Protein AF-A0A438H6I0-F1 (afdb_monomer_lite)

Foldseek 3Di:
DDDDDDPPDDPDDPDPPPPPDDDDPDDDDDDDDDDDDDDPPPDDDPDDPPDDPDPDPDDDDPPVNVVVVVVVVVVVVVVVVVVVVVVVVVVVVVVVVLVVQQVVCVVVVHDRDDPPDDPDPDDPPDPPPDDDPPDDPDDDDDDDPPDDDDDDDD

Sequence (154 aa):
MESGIAPLAFPELPEPREVSPQPLPSIFAPSTSAPS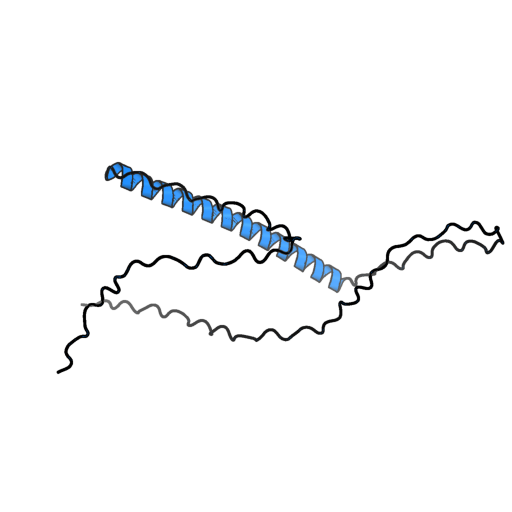KPVLEATSSDALPAVPPTPEPPITIPGAEYRDLLASFQTLTTTQMAIMEWMDHFQLRQDQQTLILREIQQHLRLLPPAPPVSPVPSEPFAPADDVTPVVVPSTVAAEDPSYPPEEPTT

Secondary structure (DSSP, 8-state):
--------PPP-PPP------PPP--------------------------PPPPPPPP----HHHHHHHHHHHHHHHHHHHHHHHHHHHHHHHHHHHHHHHHHHHHHHTPPPPPPPPPPP-PPP----------------------PPPPP---

Structure (mmCIF, N/CA/C/O backbone):
data_AF-A0A438H6I0-F1
#
_entry.id   AF-A0A438H6I0-F1
#
loop_
_atom_site.group_PDB
_atom_site.id
_atom_site.type_symbol
_atom_site.label_atom_id
_atom_site.label_alt_id
_atom_site.label_comp_id
_atom_site.label_asym_id
_atom_site.label_entity_id
_atom_site.label_seq_id
_atom_site.pdbx_PDB_ins_code
_atom_site.Cartn_x
_atom_site.Cartn_y
_atom_site.Cartn_z
_atom_site.occupancy
_atom_site.B_iso_or_equiv
_atom_site.auth_seq_id
_atom_site.auth_comp_id
_atom_site.auth_asym_id
_atom_site.auth_atom_id
_atom_site.pdbx_PDB_model_num
ATOM 1 N N . MET A 1 1 ? -14.973 16.995 -40.764 1.00 43.22 1 MET A N 1
ATOM 2 C CA . MET A 1 1 ? -15.146 18.184 -39.909 1.00 43.22 1 MET A CA 1
ATOM 3 C C . MET A 1 1 ? -15.045 17.707 -38.472 1.00 43.22 1 MET A C 1
ATOM 5 O O . MET A 1 1 ? -15.526 16.627 -38.167 1.00 43.22 1 MET A O 1
ATOM 9 N N . GLU A 1 2 ? -14.270 18.449 -37.702 1.00 49.47 2 GLU A N 1
ATOM 10 C CA . GLU A 1 2 ? -13.641 18.167 -36.410 1.00 49.47 2 GLU A CA 1
ATOM 11 C C . GLU A 1 2 ? -14.603 17.647 -35.321 1.00 49.47 2 GLU A C 1
ATOM 13 O O . GLU A 1 2 ? -15.604 18.289 -35.015 1.00 49.47 2 GLU A O 1
ATOM 18 N N . SER A 1 3 ? -14.302 16.496 -34.711 1.00 53.19 3 SER A N 1
ATOM 19 C CA . SER A 1 3 ? -14.862 16.132 -33.403 1.00 53.19 3 SER A CA 1
ATOM 20 C C . SER A 1 3 ? -13.837 16.521 -32.348 1.00 53.19 3 SER A C 1
ATOM 22 O O . SER A 1 3 ? -12.885 15.786 -32.093 1.00 53.19 3 SER A O 1
ATOM 24 N N . GLY A 1 4 ? -14.013 17.723 -31.800 1.00 51.66 4 GLY A N 1
ATOM 25 C CA . GLY A 1 4 ? -13.199 18.254 -30.716 1.00 51.66 4 GLY A CA 1
ATOM 26 C C . GLY A 1 4 ? -13.309 17.370 -29.476 1.00 51.66 4 GLY A C 1
ATOM 27 O O . GLY A 1 4 ? -14.384 17.201 -28.903 1.00 51.66 4 GLY A O 1
ATOM 28 N N . ILE A 1 5 ? -12.183 16.792 -29.075 1.00 54.47 5 ILE A N 1
ATOM 29 C CA . ILE A 1 5 ? -12.015 16.136 -27.782 1.00 54.47 5 ILE A CA 1
ATOM 30 C C . ILE A 1 5 ? -11.935 17.253 -26.743 1.00 54.47 5 ILE A C 1
ATOM 32 O O . ILE A 1 5 ? -10.996 18.048 -26.749 1.00 54.47 5 ILE A O 1
ATOM 36 N N . ALA A 1 6 ? -12.938 17.342 -25.873 1.00 60.56 6 ALA A N 1
ATOM 37 C CA . ALA A 1 6 ? -12.849 18.187 -24.692 1.00 60.56 6 ALA A CA 1
ATOM 38 C C . ALA A 1 6 ? -11.666 17.701 -23.829 1.00 60.56 6 ALA A C 1
ATOM 40 O O . ALA A 1 6 ? -11.576 16.495 -23.570 1.00 60.56 6 ALA A O 1
ATOM 41 N N . PRO A 1 7 ? -10.759 18.584 -23.374 1.00 52.19 7 PRO A N 1
ATOM 42 C CA . PRO A 1 7 ? -9.746 18.202 -22.403 1.00 52.19 7 PRO A CA 1
ATOM 43 C C . PRO A 1 7 ? -10.457 17.760 -21.125 1.00 52.19 7 PRO A C 1
ATOM 45 O O . PRO A 1 7 ? -11.292 18.493 -20.593 1.00 52.19 7 PRO A O 1
ATOM 48 N N . LEU A 1 8 ? -10.144 16.562 -20.635 1.00 53.44 8 LEU A N 1
ATOM 49 C CA . LEU A 1 8 ? -10.558 16.148 -19.301 1.00 53.44 8 LEU A CA 1
ATOM 50 C C . LEU A 1 8 ? -9.882 17.094 -18.306 1.00 53.44 8 LEU A C 1
ATOM 52 O O . LEU A 1 8 ? -8.675 17.019 -18.086 1.00 53.44 8 LEU A O 1
ATOM 56 N N . ALA A 1 9 ? -10.658 18.026 -17.758 1.00 56.28 9 ALA A N 1
ATOM 57 C CA . ALA A 1 9 ? -10.222 18.860 -16.654 1.00 56.28 9 ALA A CA 1
ATOM 58 C C . ALA A 1 9 ? -9.940 17.947 -15.452 1.00 56.28 9 ALA A C 1
ATOM 60 O O . ALA A 1 9 ? -10.834 17.261 -14.954 1.00 56.28 9 ALA A O 1
ATOM 61 N N . PHE A 1 10 ? -8.682 17.911 -15.018 1.00 53.50 10 PHE A N 1
ATOM 62 C CA . PHE A 1 10 ? -8.294 17.296 -13.755 1.00 53.50 10 PHE A CA 1
ATOM 63 C C . PHE A 1 10 ? -8.962 18.069 -12.606 1.00 53.50 10 PHE A C 1
ATOM 65 O O . PHE A 1 10 ? -8.933 19.301 -12.630 1.00 53.50 10 PHE A O 1
ATOM 72 N N . PRO A 1 11 ? -9.546 17.403 -11.594 1.00 53.53 11 PRO A N 1
ATOM 73 C CA . PRO A 1 11 ? -9.910 18.084 -10.362 1.00 53.53 11 PRO A CA 1
ATOM 74 C C . PRO A 1 11 ? -8.630 18.611 -9.705 1.00 53.53 11 PRO A C 1
ATOM 76 O O . PRO A 1 11 ? -7.741 17.831 -9.363 1.00 53.53 11 PRO A O 1
ATOM 79 N N . GLU A 1 12 ? -8.527 19.929 -9.556 1.00 50.09 12 GLU A N 1
ATOM 80 C CA . GLU A 1 12 ? -7.491 20.569 -8.749 1.00 50.09 12 GLU A CA 1
ATOM 81 C C . GLU A 1 12 ? -7.672 20.100 -7.296 1.00 50.09 12 GLU A C 1
ATOM 83 O O . GLU A 1 12 ? -8.672 20.410 -6.644 1.00 50.09 12 GLU A O 1
ATOM 88 N N . LEU A 1 13 ? -6.751 19.264 -6.811 1.00 59.78 13 LEU A N 1
ATOM 89 C CA . LEU A 1 13 ? -6.713 18.884 -5.403 1.00 59.78 13 LEU A CA 1
ATOM 90 C C . LEU A 1 13 ? -6.262 20.100 -4.583 1.00 59.78 13 LEU A C 1
ATOM 92 O O . LEU A 1 13 ? -5.300 20.757 -4.980 1.00 59.78 13 LEU A O 1
ATOM 96 N N . PRO A 1 14 ? -6.911 20.397 -3.441 1.00 60.53 14 PRO A N 1
ATOM 97 C CA . PRO A 1 14 ? -6.519 21.524 -2.610 1.00 60.53 14 PRO A CA 1
ATOM 98 C C . PRO A 1 14 ? -5.068 21.362 -2.149 1.00 60.53 14 PRO A C 1
ATOM 100 O O . PRO A 1 14 ? -4.683 20.302 -1.651 1.00 60.53 14 PRO A O 1
ATOM 103 N N . GLU A 1 15 ? -4.289 22.431 -2.311 1.00 65.50 15 GLU A N 1
ATOM 104 C CA . GLU A 1 15 ? -2.891 22.522 -1.894 1.00 65.50 15 GLU A CA 1
ATOM 105 C C . GLU A 1 15 ? -2.745 22.080 -0.419 1.00 65.50 15 GLU A C 1
ATOM 107 O O . GLU A 1 15 ? -3.542 22.504 0.436 1.00 65.50 15 GLU A O 1
ATOM 112 N N . PRO A 1 16 ? -1.786 21.193 -0.090 1.00 55.53 16 PRO A N 1
ATOM 113 C CA . PRO A 1 16 ? -1.569 20.748 1.277 1.00 55.53 16 PRO A CA 1
ATOM 114 C C . PRO A 1 16 ? -1.094 21.939 2.103 1.00 55.53 16 PRO A C 1
ATOM 116 O O . PRO A 1 16 ? 0.046 22.379 2.019 1.00 55.53 16 PRO A O 1
ATOM 119 N N . ARG A 1 17 ? -2.000 22.477 2.913 1.00 61.84 17 ARG A N 1
ATOM 120 C CA . ARG A 1 17 ? -1.687 23.514 3.896 1.00 61.84 17 ARG A CA 1
ATOM 121 C C . ARG A 1 17 ? -0.645 22.924 4.842 1.00 61.84 17 ARG A C 1
ATOM 123 O O . ARG A 1 17 ? -0.958 21.981 5.570 1.00 61.84 17 ARG A O 1
ATOM 130 N N . GLU A 1 18 ? 0.570 23.465 4.823 1.00 54.69 18 GLU A N 1
ATOM 131 C CA . GLU A 1 18 ? 1.596 23.190 5.826 1.00 54.69 18 GLU A CA 1
ATOM 132 C C . GLU A 1 18 ? 1.058 23.613 7.198 1.00 54.69 18 GLU A C 1
ATOM 134 O O . GLU A 1 18 ? 1.110 24.775 7.604 1.00 54.69 18 GLU A O 1
ATOM 139 N N . VAL A 1 19 ? 0.488 22.660 7.930 1.00 54.88 19 VAL A N 1
ATOM 140 C CA . VAL A 1 19 ? 0.302 22.806 9.368 1.00 54.88 19 VAL A CA 1
ATOM 141 C C . VAL A 1 19 ? 1.653 22.545 10.011 1.00 54.88 19 VAL A C 1
ATOM 143 O O . VAL A 1 19 ? 2.071 21.402 10.176 1.00 54.88 19 VAL A O 1
ATOM 146 N N . SER A 1 20 ? 2.341 23.641 10.337 1.00 50.56 20 SER A N 1
ATOM 147 C CA . SER A 1 20 ? 3.518 23.640 11.205 1.00 50.56 20 SER A CA 1
ATOM 148 C C . SER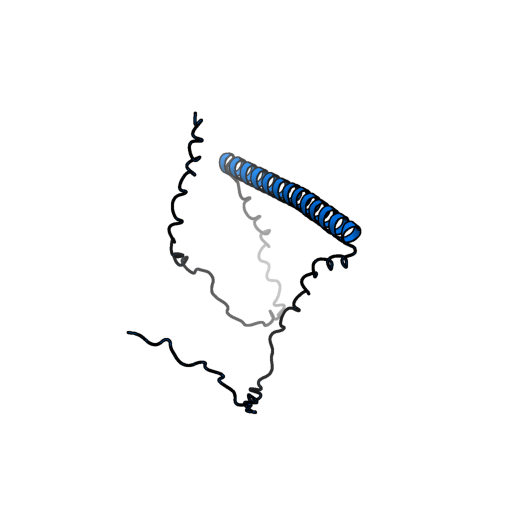 A 1 20 ? 3.270 22.713 12.404 1.00 50.56 20 SER A C 1
ATOM 150 O O . SER A 1 20 ? 2.211 22.828 13.038 1.00 50.56 20 SER A O 1
ATOM 152 N N . PRO A 1 21 ? 4.183 21.773 12.713 1.00 54.97 21 PRO A N 1
ATOM 153 C CA . PRO A 1 21 ? 4.001 20.867 13.832 1.00 54.97 21 PRO A CA 1
ATOM 154 C C . PRO A 1 21 ? 3.929 21.699 15.111 1.00 54.97 21 PRO A C 1
ATOM 156 O O . PRO A 1 21 ? 4.906 22.326 15.520 1.00 54.97 21 PRO A O 1
ATOM 159 N N . GLN A 1 22 ? 2.759 21.729 15.750 1.00 62.78 22 GLN A N 1
ATOM 160 C CA . GLN A 1 22 ? 2.671 22.310 17.080 1.00 62.78 22 GLN A CA 1
ATOM 161 C C . GLN A 1 22 ? 3.508 21.448 18.034 1.00 62.78 22 GLN A C 1
ATOM 163 O O . GLN A 1 22 ? 3.349 20.223 18.034 1.00 62.78 22 GLN A O 1
ATOM 168 N N . PRO A 1 23 ? 4.404 22.043 18.839 1.00 57.62 23 PRO A N 1
ATOM 169 C CA . PRO A 1 23 ? 5.173 21.288 19.812 1.00 57.62 23 PRO A CA 1
ATOM 170 C C . PRO A 1 23 ? 4.211 20.696 20.845 1.00 57.62 23 PRO A C 1
ATOM 172 O O . PRO A 1 23 ? 3.490 21.420 21.532 1.00 57.62 23 PRO A O 1
ATOM 175 N N . LEU A 1 24 ? 4.188 19.365 20.937 1.00 55.81 24 LEU A N 1
ATOM 176 C CA . LEU A 1 24 ? 3.470 18.652 21.990 1.00 55.81 24 LEU A CA 1
ATOM 177 C C . LEU A 1 24 ? 3.982 19.131 23.362 1.00 55.81 24 LEU A C 1
ATOM 179 O O . LEU A 1 24 ? 5.193 19.331 23.508 1.00 55.81 24 LEU A O 1
ATOM 183 N N . PRO A 1 25 ? 3.121 19.295 24.386 1.00 48.62 25 PRO A N 1
ATOM 184 C CA . PRO A 1 25 ? 3.596 19.527 25.742 1.00 48.62 25 PRO A CA 1
ATOM 185 C C . PRO A 1 25 ? 4.468 18.342 26.173 1.00 48.62 25 PRO A C 1
ATOM 187 O O . PRO A 1 25 ? 4.007 17.214 26.342 1.00 48.62 25 PRO A O 1
ATOM 190 N N . SER A 1 26 ? 5.759 18.632 26.302 1.00 57.16 26 SER A N 1
ATOM 191 C CA . SER A 1 26 ? 6.805 17.730 26.760 1.00 57.16 26 SER A CA 1
ATOM 192 C C . SER A 1 26 ? 6.519 17.311 28.203 1.00 57.16 26 SER A C 1
ATOM 194 O O . SER A 1 26 ? 6.640 18.123 29.117 1.00 57.16 26 SER A O 1
ATOM 196 N N . ILE A 1 27 ? 6.104 16.059 28.416 1.00 51.53 27 ILE A N 1
ATOM 197 C CA . ILE A 1 27 ? 5.896 15.494 29.763 1.00 51.53 27 ILE A CA 1
ATOM 198 C C . ILE A 1 27 ? 6.701 14.219 30.027 1.00 51.53 27 ILE A C 1
ATOM 200 O O . ILE A 1 27 ? 6.437 13.521 30.998 1.00 51.53 27 ILE A O 1
ATOM 204 N N . PHE A 1 28 ? 7.724 13.925 29.223 1.00 52.91 28 PHE A N 1
ATOM 205 C CA . PHE A 1 28 ? 8.645 12.826 29.522 1.00 52.91 28 PHE A CA 1
ATOM 206 C C . PHE A 1 28 ? 10.087 13.309 29.669 1.00 52.91 28 PHE A C 1
ATOM 208 O O . PHE A 1 28 ? 10.917 13.187 28.776 1.00 52.91 28 PHE A O 1
ATOM 215 N N . ALA A 1 29 ? 10.378 13.823 30.861 1.00 49.81 29 ALA A N 1
ATOM 216 C CA . ALA A 1 29 ? 11.666 13.646 31.519 1.00 49.81 29 ALA A CA 1
ATOM 217 C C . ALA A 1 29 ? 11.396 13.589 33.032 1.00 49.81 29 ALA A C 1
ATOM 219 O O . ALA A 1 29 ? 10.684 14.445 33.558 1.00 49.81 29 ALA A O 1
ATOM 220 N N . PRO A 1 30 ? 11.920 12.569 33.726 1.00 44.47 30 PRO A N 1
ATOM 221 C CA . PRO A 1 30 ? 13.287 12.722 34.205 1.00 44.47 30 PRO A CA 1
ATOM 222 C C . PRO A 1 30 ? 14.134 11.455 34.040 1.00 44.47 30 PRO A C 1
ATOM 224 O O . PRO A 1 30 ? 13.818 10.393 34.571 1.00 44.47 30 PRO A O 1
ATOM 227 N N . SER A 1 31 ? 15.287 11.607 33.391 1.00 47.12 31 SER A N 1
ATOM 228 C CA . SER A 1 31 ? 16.437 10.745 33.655 1.00 47.12 31 SER A CA 1
ATOM 229 C C . SER A 1 31 ? 17.138 11.255 34.913 1.00 47.12 31 SER A C 1
ATOM 231 O O . SER A 1 31 ? 17.791 12.294 34.868 1.00 47.12 31 SER A O 1
ATOM 233 N N . THR A 1 32 ? 17.045 10.508 36.014 1.00 49.59 32 THR A N 1
ATOM 234 C CA . THR A 1 32 ? 18.051 10.535 37.086 1.00 49.59 32 THR A CA 1
ATOM 235 C C . THR A 1 32 ? 18.667 9.149 37.163 1.00 49.59 32 THR A C 1
ATOM 237 O O . THR A 1 32 ? 18.040 8.174 37.569 1.00 49.59 32 THR A O 1
ATOM 240 N N . SER A 1 33 ? 19.913 9.089 36.710 1.00 47.53 33 SER A N 1
ATOM 241 C CA . SER A 1 33 ? 20.818 7.963 36.862 1.00 47.53 33 SER A CA 1
ATOM 242 C C . SER A 1 33 ? 21.305 7.877 38.310 1.00 47.53 33 SER A C 1
ATOM 244 O O . SER A 1 33 ? 21.866 8.845 38.818 1.00 47.53 33 SER A O 1
ATOM 246 N N . ALA A 1 34 ? 21.124 6.715 38.940 1.00 54.03 34 ALA A N 1
ATOM 247 C CA . ALA A 1 34 ? 22.100 6.111 39.850 1.00 54.03 34 ALA A CA 1
ATOM 248 C C . ALA A 1 34 ? 21.713 4.642 40.120 1.00 54.03 34 ALA A C 1
ATOM 250 O O . ALA A 1 34 ? 20.637 4.387 40.664 1.00 54.03 34 ALA A O 1
ATOM 251 N N . PRO A 1 35 ? 22.565 3.655 39.792 1.00 55.25 35 PRO A N 1
ATOM 252 C CA . PRO A 1 35 ? 22.384 2.286 40.244 1.00 55.25 35 PRO A CA 1
ATOM 253 C C . PRO A 1 35 ? 23.188 2.074 41.532 1.00 55.25 35 PRO A C 1
ATOM 255 O O . PRO A 1 35 ? 24.403 2.250 41.516 1.00 55.25 35 PRO A O 1
ATOM 258 N N . SER A 1 36 ? 22.552 1.653 42.632 1.00 48.72 36 SER A N 1
ATOM 259 C CA . SER A 1 36 ? 23.180 0.730 43.598 1.00 48.72 36 SER A CA 1
ATOM 260 C C . SER A 1 36 ? 22.221 0.220 44.678 1.00 48.72 36 SER A C 1
ATOM 262 O O . SER A 1 36 ? 21.805 0.949 45.568 1.00 48.72 36 SER A O 1
ATOM 264 N N . LYS A 1 37 ? 21.960 -1.090 44.563 1.00 55.84 37 LYS A N 1
ATOM 265 C CA . LYS A 1 37 ? 21.873 -2.141 45.593 1.00 55.84 37 LYS A CA 1
ATOM 266 C C . LYS A 1 37 ? 21.078 -1.839 46.881 1.00 55.84 37 LYS A C 1
ATOM 268 O O . LYS A 1 37 ? 21.614 -1.187 47.773 1.00 55.84 37 LYS A O 1
ATOM 273 N N . PRO A 1 38 ? 19.896 -2.455 47.092 1.00 46.94 38 PRO A N 1
ATOM 274 C CA . PRO A 1 38 ? 19.396 -2.619 48.448 1.00 46.94 38 PRO A CA 1
ATOM 275 C C . PRO A 1 38 ? 20.319 -3.598 49.189 1.00 46.94 38 PRO A C 1
ATOM 277 O O . PRO A 1 38 ? 20.485 -4.756 48.799 1.00 46.94 38 PRO A O 1
ATOM 280 N N . VAL A 1 39 ? 20.974 -3.110 50.240 1.00 48.91 39 VAL A N 1
ATOM 281 C CA . VAL A 1 39 ? 21.599 -3.956 51.256 1.00 48.91 39 VAL A CA 1
ATOM 282 C C . VAL A 1 39 ? 20.468 -4.743 51.917 1.00 48.91 39 VAL A C 1
ATOM 284 O O . VAL A 1 39 ? 19.580 -4.158 52.529 1.00 48.91 39 VAL A O 1
ATOM 287 N N . LEU A 1 40 ? 20.476 -6.068 51.757 1.00 55.75 40 LEU A N 1
ATOM 288 C CA . LEU A 1 40 ? 19.647 -6.969 52.553 1.00 55.75 40 LEU A CA 1
ATOM 289 C C . LEU A 1 40 ? 20.224 -6.998 53.972 1.00 55.75 40 LEU A C 1
ATOM 291 O O . LEU A 1 40 ? 20.979 -7.902 54.326 1.00 55.75 40 LEU A O 1
ATOM 295 N N . GLU A 1 41 ? 19.922 -5.977 54.767 1.00 49.19 41 GLU A N 1
ATOM 296 C CA . GLU A 1 41 ? 20.123 -6.044 56.208 1.00 49.19 41 GLU A CA 1
ATOM 297 C C . GLU A 1 41 ? 18.906 -6.757 56.798 1.00 49.19 41 GLU A C 1
ATOM 299 O O . GLU A 1 41 ? 17.815 -6.200 56.909 1.00 49.19 41 GLU A O 1
ATOM 304 N N . ALA A 1 42 ? 19.081 -8.042 57.101 1.00 53.97 42 ALA A N 1
ATOM 305 C CA . ALA A 1 42 ? 18.114 -8.831 57.841 1.00 53.97 42 ALA A CA 1
ATOM 306 C C . ALA A 1 42 ? 18.016 -8.293 59.277 1.00 53.97 42 ALA A C 1
ATOM 308 O O . ALA A 1 42 ? 18.695 -8.780 60.180 1.00 53.97 42 ALA A O 1
ATOM 309 N N . THR A 1 43 ? 17.158 -7.301 59.500 1.00 49.78 43 THR A N 1
ATOM 310 C CA . THR A 1 43 ? 16.689 -6.942 60.837 1.00 49.78 43 THR A CA 1
ATOM 311 C C . THR A 1 43 ? 15.354 -7.627 61.087 1.00 49.78 43 THR A C 1
ATOM 313 O O . THR A 1 43 ? 14.303 -7.248 60.588 1.00 49.78 43 THR A O 1
ATOM 316 N N . SER A 1 44 ? 15.477 -8.727 61.829 1.00 50.06 44 SER A N 1
ATOM 317 C CA . SER A 1 44 ? 14.551 -9.204 62.852 1.00 50.06 44 SER A CA 1
ATOM 318 C C . SER A 1 44 ? 13.060 -9.017 62.570 1.00 50.06 44 SER A C 1
ATOM 320 O O . SER A 1 44 ? 12.486 -7.967 62.829 1.00 50.06 44 SER A O 1
ATOM 322 N N . SER A 1 45 ? 12.446 -10.123 62.153 1.00 54.75 45 SER A N 1
ATOM 323 C CA . SER A 1 45 ? 11.026 -10.446 62.287 1.00 54.75 45 SER A CA 1
ATOM 324 C C . SER A 1 45 ? 10.387 -9.835 63.545 1.00 54.75 45 SER A C 1
ATOM 326 O O . SER A 1 45 ? 10.415 -10.451 64.609 1.00 54.75 45 SER A O 1
ATOM 328 N N . ASP A 1 46 ? 9.759 -8.671 63.402 1.00 57.59 46 ASP A N 1
ATOM 329 C CA . ASP A 1 46 ? 8.663 -8.235 64.261 1.00 57.59 46 ASP A CA 1
ATOM 3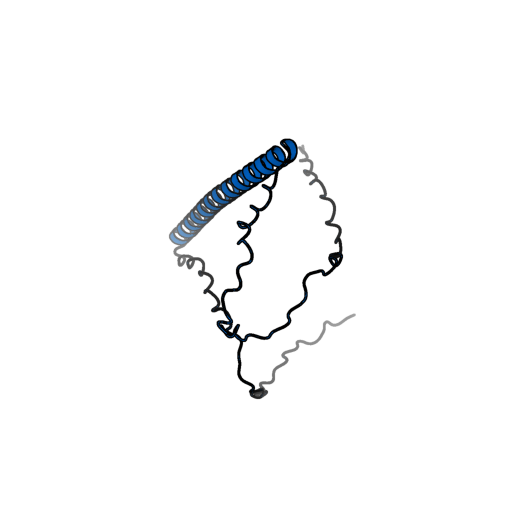30 C C . ASP A 1 46 ? 7.397 -8.234 63.402 1.00 57.59 46 ASP A C 1
ATOM 332 O O . ASP A 1 46 ? 7.305 -7.570 62.367 1.00 57.59 46 ASP A O 1
ATOM 336 N N . ALA A 1 47 ? 6.485 -9.137 63.749 1.00 59.62 47 ALA A N 1
ATOM 337 C CA . ALA A 1 47 ? 5.386 -9.552 62.899 1.00 59.62 47 ALA A CA 1
ATOM 338 C C . ALA A 1 47 ? 4.317 -8.456 62.803 1.00 59.62 47 ALA A C 1
ATOM 340 O O . ALA A 1 47 ? 3.437 -8.354 63.656 1.00 59.62 47 ALA A O 1
ATOM 341 N N . LEU A 1 48 ? 4.324 -7.705 61.702 1.00 61.81 48 LEU A N 1
ATOM 342 C CA . LEU A 1 48 ? 3.086 -7.149 61.169 1.00 61.81 48 LEU A CA 1
ATOM 343 C C . LEU A 1 48 ? 2.420 -8.212 60.285 1.00 61.81 48 LEU A C 1
ATOM 345 O O . LEU A 1 48 ? 3.115 -8.853 59.491 1.00 61.81 48 LEU A O 1
ATOM 349 N N . PRO A 1 49 ? 1.096 -8.432 60.398 1.00 62.34 49 PRO A N 1
ATOM 350 C CA . PRO A 1 49 ? 0.375 -9.302 59.481 1.00 62.34 49 PRO A CA 1
ATOM 351 C C . PRO A 1 49 ? 0.695 -8.887 58.046 1.00 62.34 49 PRO A C 1
ATOM 353 O O . PRO A 1 49 ? 0.449 -7.744 57.661 1.00 62.34 49 PRO A O 1
ATOM 356 N N . ALA A 1 50 ? 1.262 -9.807 57.266 1.00 63.91 50 ALA A N 1
ATOM 357 C CA . ALA A 1 50 ? 1.444 -9.616 55.839 1.00 63.91 50 ALA A CA 1
ATOM 358 C C . ALA A 1 50 ? 0.051 -9.490 55.214 1.00 63.91 50 ALA A C 1
ATOM 360 O O . ALA A 1 50 ? -0.641 -10.486 54.998 1.00 63.91 50 ALA A O 1
ATOM 361 N N . VAL A 1 51 ? -0.393 -8.253 54.991 1.00 67.31 51 VAL A N 1
ATOM 362 C CA . VAL A 1 51 ? -1.575 -7.983 54.178 1.00 67.31 51 VAL A CA 1
ATOM 363 C C . VAL A 1 51 ? -1.282 -8.592 52.803 1.00 67.31 51 VAL A C 1
ATOM 365 O O . VAL A 1 51 ? -0.216 -8.306 52.245 1.00 67.31 51 VAL A O 1
ATOM 368 N N . PRO A 1 52 ? -2.148 -9.476 52.270 1.00 75.12 52 PRO A N 1
ATOM 369 C CA . PRO A 1 52 ? -1.953 -9.998 50.924 1.00 75.12 52 PRO A CA 1
ATOM 370 C C . PRO A 1 52 ? -1.856 -8.815 49.952 1.00 75.12 52 PRO A C 1
ATOM 372 O O . PRO A 1 52 ? -2.559 -7.824 50.164 1.00 75.12 52 PRO A O 1
ATOM 375 N N . PRO A 1 53 ? -1.002 -8.880 48.913 1.00 69.50 53 PRO A N 1
ATOM 376 C CA . PRO A 1 53 ? -0.919 -7.809 47.930 1.00 69.50 53 PRO A CA 1
ATOM 377 C C . PRO A 1 53 ? -2.328 -7.522 47.416 1.00 69.50 53 PRO A C 1
ATOM 379 O O . PRO A 1 53 ? -3.000 -8.424 46.913 1.00 69.50 53 PRO A O 1
ATOM 382 N N . THR A 1 54 ? -2.799 -6.291 47.619 1.00 70.62 54 THR A N 1
ATOM 383 C CA . THR A 1 54 ? -4.109 -5.866 47.135 1.00 70.62 54 THR A CA 1
ATOM 384 C C . THR A 1 54 ? -4.110 -6.067 45.621 1.00 70.62 54 THR A C 1
ATOM 386 O O . THR A 1 54 ? -3.264 -5.466 44.955 1.00 70.62 54 THR A O 1
ATOM 389 N N . PRO A 1 55 ? -4.981 -6.927 45.063 1.00 75.94 55 PRO A N 1
ATOM 390 C CA . PRO A 1 55 ? -5.056 -7.092 43.621 1.00 75.94 55 PRO A CA 1
ATOM 391 C C . PRO A 1 55 ? -5.383 -5.733 43.004 1.00 75.94 55 PRO A C 1
ATOM 393 O O . PRO A 1 55 ? -6.316 -5.057 43.444 1.00 75.94 55 PRO A O 1
ATOM 396 N N . GLU A 1 56 ? -4.582 -5.321 42.022 1.00 78.88 56 GLU A N 1
ATOM 397 C CA . GLU A 1 56 ? -4.850 -4.107 41.260 1.00 78.88 56 GLU A CA 1
ATOM 398 C C . GLU A 1 56 ? -6.271 -4.196 40.681 1.00 78.88 56 GLU A C 1
ATOM 400 O O . GLU A 1 56 ? -6.659 -5.254 40.165 1.00 78.88 56 GLU A O 1
ATOM 405 N N . PRO A 1 57 ? -7.087 -3.135 40.804 1.00 76.69 57 PRO A N 1
ATOM 406 C CA . PRO A 1 57 ? -8.444 -3.162 40.293 1.00 76.69 57 PRO A CA 1
ATOM 407 C C . PRO A 1 57 ? -8.421 -3.409 38.776 1.00 76.69 57 PRO A C 1
ATOM 409 O O . PRO A 1 57 ? -7.680 -2.731 38.059 1.00 76.69 57 PRO A O 1
ATOM 412 N N . PRO A 1 58 ? -9.232 -4.353 38.262 1.00 81.19 58 PRO A N 1
ATOM 413 C CA . PRO A 1 58 ? -9.310 -4.609 36.833 1.00 81.19 58 PRO A CA 1
ATOM 414 C C . PRO A 1 58 ? -9.713 -3.343 36.076 1.00 81.19 58 PRO A C 1
ATOM 416 O O . PRO A 1 58 ? -10.710 -2.696 36.409 1.00 81.19 58 PRO A O 1
ATOM 419 N N . ILE A 1 59 ? -8.971 -3.017 35.020 1.00 80.00 59 ILE A N 1
ATOM 420 C CA . ILE A 1 59 ? -9.337 -1.930 34.112 1.00 80.00 59 ILE A CA 1
ATOM 421 C C . ILE A 1 59 ? -10.619 -2.353 33.387 1.00 80.00 59 ILE A C 1
ATOM 423 O O . ILE A 1 59 ? -10.618 -3.271 32.568 1.00 80.00 59 ILE A O 1
ATOM 427 N N . THR A 1 60 ? -11.733 -1.709 33.728 1.00 84.75 60 THR A N 1
ATOM 428 C CA . THR A 1 60 ? -13.035 -1.960 33.102 1.00 84.75 60 THR A CA 1
ATOM 429 C C . THR A 1 60 ? -13.187 -1.030 31.908 1.00 84.75 60 THR A C 1
ATOM 431 O O . THR A 1 60 ? -13.346 0.173 32.084 1.00 84.75 60 THR A O 1
ATOM 434 N N . ILE A 1 61 ? -13.139 -1.590 30.700 1.00 88.69 61 ILE A N 1
ATOM 435 C CA . ILE A 1 61 ? -13.358 -0.847 29.455 1.00 88.69 61 ILE A CA 1
ATOM 436 C C . ILE A 1 61 ? -14.873 -0.793 29.187 1.00 88.69 61 ILE A C 1
ATOM 438 O O . ILE A 1 61 ? -15.503 -1.853 29.082 1.00 88.69 61 ILE A O 1
ATOM 442 N N . PRO A 1 62 ? -15.487 0.399 29.075 1.00 93.62 62 PRO A N 1
ATOM 443 C CA . PRO A 1 62 ? -16.876 0.540 28.659 1.00 93.62 62 PRO A CA 1
ATOM 444 C C . PRO A 1 62 ? -17.132 -0.130 27.305 1.00 93.62 62 PRO A C 1
ATOM 446 O O . PRO A 1 62 ? -16.300 -0.100 26.400 1.00 93.62 62 PRO A O 1
ATOM 449 N N . GLY A 1 63 ? -18.324 -0.704 27.125 1.00 94.62 63 GLY A N 1
ATOM 450 C CA . GLY A 1 63 ? -18.643 -1.468 25.913 1.00 94.62 63 GLY A CA 1
ATOM 451 C C . GLY A 1 63 ? -18.492 -0.679 24.605 1.00 94.62 63 GLY A C 1
ATOM 452 O O . GLY A 1 63 ? -18.152 -1.276 23.588 1.00 94.62 63 GLY A O 1
ATOM 453 N N . ALA A 1 64 ? -18.708 0.641 24.628 1.00 94.75 64 ALA A N 1
ATOM 454 C CA . ALA A 1 64 ? -18.511 1.510 23.466 1.00 94.75 64 ALA A CA 1
ATOM 455 C C . ALA A 1 64 ? -17.028 1.604 23.065 1.00 94.75 64 ALA A C 1
ATOM 457 O O . ALA A 1 64 ? -16.688 1.287 21.931 1.00 94.75 64 ALA A O 1
ATOM 458 N N . GLU A 1 65 ? -16.138 1.901 24.016 1.00 96.31 65 GLU A N 1
ATOM 459 C CA . GLU A 1 65 ? -14.689 1.978 23.777 1.00 96.31 65 GLU A CA 1
ATOM 460 C C . GLU A 1 65 ? -14.120 0.639 23.288 1.00 96.31 65 GLU A C 1
ATOM 462 O O . GLU A 1 65 ? -13.275 0.600 22.396 1.00 96.31 65 GLU A O 1
ATOM 467 N N . TYR A 1 66 ? -14.631 -0.483 23.810 1.00 96.06 66 TYR A N 1
ATOM 468 C CA . TYR A 1 66 ? -14.254 -1.810 23.321 1.00 96.06 66 TYR A CA 1
ATOM 469 C C . TYR A 1 66 ? -14.646 -2.027 21.849 1.00 96.06 66 TYR A C 1
ATOM 471 O O . TYR A 1 66 ? -13.885 -2.621 21.082 1.00 96.06 66 TYR A O 1
ATOM 479 N N . ARG A 1 67 ? -15.828 -1.551 21.434 1.00 97.31 67 ARG A N 1
ATOM 480 C CA . ARG A 1 67 ? -16.278 -1.634 20.036 1.00 97.31 67 ARG A CA 1
ATOM 481 C C . ARG A 1 67 ? -15.432 -0.750 19.122 1.00 97.31 67 ARG A C 1
ATOM 483 O O . ARG A 1 67 ? -15.049 -1.218 18.052 1.00 97.31 67 ARG A O 1
ATOM 490 N N . ASP A 1 68 ? -15.100 0.461 19.557 1.00 97.88 68 ASP A N 1
ATOM 491 C CA . ASP A 1 68 ? -14.243 1.382 18.801 1.00 97.88 68 ASP A CA 1
ATOM 492 C C . ASP A 1 68 ? -12.823 0.820 18.639 1.00 97.88 68 ASP A C 1
ATOM 494 O O . ASP A 1 68 ? -12.244 0.852 17.548 1.00 97.88 68 ASP A O 1
ATOM 498 N N . LEU A 1 69 ? -12.280 0.213 19.698 1.00 97.25 69 LEU A N 1
ATOM 499 C CA . LEU A 1 69 ? -10.991 -0.471 19.657 1.00 97.25 69 LEU A CA 1
ATOM 500 C C . LEU A 1 69 ? -11.021 -1.675 18.704 1.00 97.25 69 LEU A C 1
ATOM 502 O O . LEU A 1 69 ? -10.104 -1.855 17.901 1.00 97.25 69 LEU A O 1
ATOM 506 N N . LEU A 1 70 ? -12.090 -2.477 18.737 1.00 97.81 70 LEU A N 1
ATOM 507 C CA . LEU A 1 70 ? -12.264 -3.599 17.814 1.00 97.81 70 LEU A CA 1
ATOM 508 C C . LEU A 1 70 ? -12.325 -3.123 16.355 1.00 97.81 70 LEU A C 1
ATOM 510 O O . LEU A 1 70 ? -11.664 -3.709 15.497 1.00 97.81 70 LEU A O 1
ATOM 514 N N . ALA A 1 71 ? -13.067 -2.050 16.077 1.00 98.38 71 ALA A N 1
ATOM 515 C CA . ALA A 1 71 ? -13.130 -1.444 14.748 1.00 98.38 71 ALA A CA 1
ATOM 516 C C . ALA A 1 71 ? -11.757 -0.914 14.297 1.00 98.38 71 ALA A C 1
ATOM 518 O O . ALA A 1 71 ? -11.371 -1.086 13.137 1.00 98.38 71 ALA A O 1
ATOM 519 N N . SER A 1 72 ? -10.987 -0.334 15.221 1.00 98.50 72 SER A N 1
ATOM 520 C CA . SER A 1 72 ? -9.623 0.142 14.964 1.00 98.50 72 SER A CA 1
ATOM 521 C C . SER A 1 72 ? -8.696 -1.006 14.567 1.00 98.50 72 SER A C 1
ATOM 523 O O . SER A 1 72 ? -8.014 -0.922 13.546 1.00 98.50 72 SER A O 1
ATOM 525 N N . PHE A 1 73 ? -8.720 -2.117 15.310 1.00 98.69 73 PHE A N 1
ATOM 526 C CA . PHE A 1 73 ? -7.938 -3.304 14.961 1.00 98.69 73 PHE A CA 1
ATOM 527 C C . PHE A 1 73 ? -8.365 -3.910 13.626 1.00 98.69 73 PHE A C 1
ATOM 529 O O . PHE A 1 73 ? -7.506 -4.230 12.811 1.00 98.69 73 PHE A O 1
ATOM 536 N N . GLN A 1 74 ? -9.668 -4.016 13.358 1.00 98.69 74 GLN A N 1
ATOM 537 C CA . GLN A 1 74 ? -10.156 -4.509 12.067 1.00 98.69 74 GLN A CA 1
ATOM 538 C C . GLN A 1 74 ? -9.673 -3.638 10.905 1.00 98.69 74 GLN A C 1
ATOM 540 O O . GLN A 1 74 ? -9.220 -4.160 9.885 1.00 98.69 74 GLN A O 1
ATOM 545 N N . THR A 1 75 ? -9.728 -2.317 11.072 1.00 98.56 75 THR A N 1
ATOM 546 C CA . THR A 1 75 ? -9.242 -1.362 10.072 1.00 98.56 75 THR A CA 1
ATOM 547 C C . THR A 1 75 ? -7.740 -1.513 9.862 1.00 98.56 75 THR A C 1
ATOM 549 O O . THR A 1 75 ? -7.285 -1.584 8.719 1.00 98.56 75 THR A O 1
ATOM 552 N N . LEU A 1 76 ? -6.971 -1.630 10.948 1.00 98.69 76 LEU A N 1
ATOM 553 C CA . LEU A 1 76 ? -5.528 -1.842 10.891 1.00 98.69 76 LEU A CA 1
ATOM 554 C C . LEU A 1 76 ? -5.187 -3.135 10.144 1.00 98.69 76 LEU A C 1
ATOM 556 O O . LEU A 1 76 ? -4.417 -3.099 9.187 1.00 98.69 76 LEU A O 1
ATOM 560 N N . THR A 1 77 ? -5.791 -4.257 10.538 1.00 98.50 77 THR A N 1
ATOM 561 C CA . THR A 1 77 ? -5.556 -5.559 9.902 1.00 98.50 77 THR A CA 1
ATOM 562 C C . THR A 1 77 ? -5.934 -5.529 8.423 1.00 98.50 77 THR A C 1
ATOM 5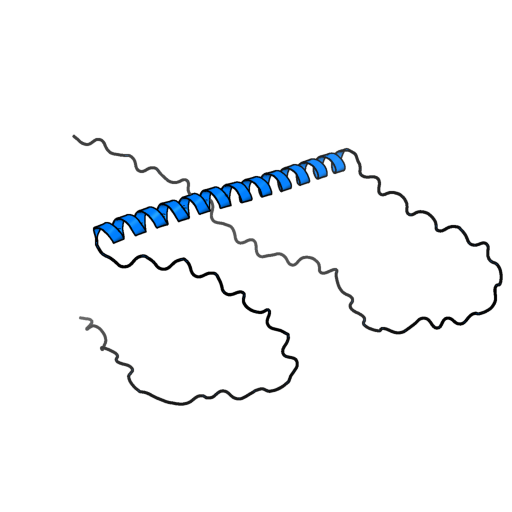64 O O . THR A 1 77 ? -5.168 -5.998 7.585 1.00 98.50 77 THR A O 1
ATOM 567 N N . THR A 1 78 ? -7.075 -4.931 8.078 1.00 98.56 78 THR A N 1
ATOM 568 C CA . THR A 1 78 ? -7.518 -4.818 6.679 1.00 98.56 78 THR A CA 1
ATOM 569 C C . THR A 1 78 ? -6.547 -3.982 5.853 1.00 98.56 78 THR A C 1
ATOM 571 O O . THR A 1 78 ? -6.158 -4.384 4.760 1.00 98.56 78 THR A O 1
ATOM 574 N N . THR A 1 79 ? -6.099 -2.848 6.393 1.00 98.75 79 THR A N 1
ATOM 575 C CA . THR A 1 79 ? -5.145 -1.963 5.713 1.00 98.75 79 THR A CA 1
ATOM 576 C C . THR A 1 79 ? -3.806 -2.662 5.494 1.00 98.75 79 THR A C 1
ATOM 578 O O . THR A 1 79 ? -3.239 -2.578 4.409 1.00 98.75 79 THR A O 1
ATOM 581 N N . GLN A 1 80 ? -3.314 -3.404 6.489 1.00 98.69 80 GLN A N 1
ATOM 582 C CA . GLN A 1 80 ? -2.075 -4.174 6.362 1.00 98.69 80 GLN A CA 1
ATOM 583 C C . GLN A 1 80 ? -2.172 -5.250 5.274 1.00 98.69 80 GLN A C 1
ATOM 585 O O . GLN A 1 80 ? -1.239 -5.398 4.486 1.00 98.69 80 GLN A O 1
ATOM 590 N N . MET A 1 81 ? -3.301 -5.963 5.186 1.00 98.38 81 MET A N 1
ATOM 591 C CA . MET A 1 81 ? -3.523 -6.929 4.104 1.00 98.38 81 MET A CA 1
ATOM 592 C C . MET A 1 81 ? -3.565 -6.249 2.735 1.00 98.38 81 MET A C 1
ATOM 594 O O . MET A 1 81 ? -2.905 -6.718 1.814 1.00 98.38 81 MET A O 1
ATOM 598 N N . ALA A 1 82 ? -4.271 -5.123 2.611 1.00 98.56 82 ALA A N 1
ATOM 599 C CA . ALA A 1 82 ? -4.350 -4.382 1.354 1.00 98.56 82 ALA A CA 1
ATOM 600 C C . ALA A 1 82 ? -2.973 -3.875 0.892 1.00 98.56 82 ALA A C 1
ATOM 602 O O . ALA A 1 82 ? -2.665 -3.914 -0.296 1.00 98.56 82 ALA A O 1
ATOM 603 N N . ILE A 1 83 ? -2.114 -3.440 1.821 1.00 98.56 83 ILE A N 1
ATOM 604 C CA . ILE A 1 83 ? -0.731 -3.051 1.507 1.00 98.56 83 ILE A CA 1
ATOM 605 C C . ILE A 1 83 ? 0.065 -4.256 1.000 1.00 98.56 83 ILE A C 1
ATOM 607 O O . ILE A 1 83 ? 0.789 -4.137 0.014 1.00 98.56 83 ILE A O 1
ATOM 611 N N . MET A 1 84 ? -0.077 -5.415 1.645 1.00 98.12 84 MET A N 1
ATOM 612 C CA . MET A 1 84 ? 0.615 -6.638 1.239 1.00 98.12 84 MET A CA 1
ATOM 613 C C . MET A 1 84 ? 0.184 -7.098 -0.162 1.00 98.12 84 MET A C 1
ATOM 615 O O . MET A 1 84 ? 1.031 -7.414 -0.993 1.00 98.12 84 MET A O 1
ATOM 619 N N . GLU A 1 85 ? -1.116 -7.063 -0.448 1.00 98.69 85 GLU A N 1
ATOM 620 C CA . GLU A 1 85 ? -1.673 -7.359 -1.772 1.00 98.69 85 GLU A CA 1
ATOM 621 C C . GLU A 1 85 ? -1.195 -6.346 -2.825 1.00 98.69 85 GLU A C 1
ATOM 623 O O . GLU A 1 85 ? -0.801 -6.711 -3.933 1.00 98.69 85 GLU A O 1
ATOM 628 N N . TRP A 1 86 ? -1.142 -5.060 -2.472 1.00 98.56 86 TRP A N 1
ATOM 629 C CA . TRP A 1 86 ? -0.634 -4.028 -3.369 1.00 98.56 86 TRP A CA 1
ATOM 630 C C . TRP A 1 86 ? 0.853 -4.208 -3.696 1.00 98.56 86 TRP A C 1
ATOM 632 O O . TRP A 1 86 ? 1.247 -4.026 -4.850 1.00 98.56 86 TRP A O 1
ATOM 642 N N . MET A 1 87 ? 1.672 -4.606 -2.718 1.00 98.50 87 MET A N 1
ATOM 643 C CA . MET A 1 87 ? 3.083 -4.932 -2.943 1.00 98.50 87 MET A CA 1
ATOM 644 C C . MET A 1 87 ? 3.256 -6.110 -3.908 1.00 98.50 87 MET A C 1
ATOM 646 O O . MET A 1 87 ? 4.118 -6.042 -4.784 1.00 98.50 87 MET A O 1
ATOM 650 N N . ASP A 1 88 ? 2.430 -7.152 -3.792 1.00 98.12 88 ASP A N 1
ATOM 651 C CA . ASP A 1 88 ? 2.453 -8.300 -4.709 1.00 98.12 88 ASP A CA 1
ATOM 652 C C . ASP A 1 88 ? 2.089 -7.879 -6.141 1.00 98.12 88 ASP A C 1
ATOM 654 O O . ASP A 1 88 ? 2.832 -8.138 -7.093 1.00 98.12 88 ASP A O 1
ATOM 658 N N . HIS A 1 89 ? 1.013 -7.102 -6.296 1.00 97.94 89 HIS A N 1
ATOM 659 C CA . HIS A 1 89 ? 0.634 -6.536 -7.590 1.00 97.94 89 HIS A CA 1
ATOM 660 C C . HIS A 1 89 ? 1.709 -5.622 -8.185 1.00 97.94 89 HIS A C 1
ATOM 662 O O . HIS A 1 89 ? 1.916 -5.611 -9.405 1.00 97.94 89 HIS A O 1
ATOM 668 N N . PHE A 1 90 ? 2.379 -4.833 -7.347 1.00 97.31 90 PHE A N 1
ATOM 669 C CA . PHE A 1 90 ? 3.482 -3.988 -7.779 1.00 97.31 90 PHE A CA 1
ATOM 670 C C . PHE A 1 90 ? 4.661 -4.835 -8.259 1.00 97.31 90 PHE A C 1
ATOM 672 O O . PHE A 1 90 ? 5.192 -4.554 -9.334 1.00 97.31 90 PHE A O 1
ATOM 679 N N . GLN A 1 91 ? 5.016 -5.904 -7.543 1.00 96.44 91 GLN A N 1
ATOM 680 C CA . GLN A 1 91 ? 6.086 -6.803 -7.971 1.00 96.44 91 GLN A CA 1
ATOM 681 C C . GLN A 1 91 ? 5.776 -7.519 -9.274 1.00 96.44 91 GLN A C 1
ATOM 683 O O . GLN A 1 91 ? 6.608 -7.499 -10.179 1.00 96.44 91 GLN A O 1
ATOM 688 N N . LEU A 1 92 ? 4.564 -8.047 -9.431 1.00 97.50 92 LEU A N 1
ATOM 689 C CA . LEU A 1 92 ? 4.156 -8.659 -10.692 1.00 97.50 92 LEU A CA 1
ATOM 690 C C . LEU A 1 92 ? 4.290 -7.673 -11.863 1.00 97.50 92 LEU A C 1
ATOM 692 O O . LEU A 1 92 ? 4.728 -8.038 -12.956 1.00 97.50 92 LEU A O 1
ATOM 696 N N . ARG A 1 93 ? 3.950 -6.398 -11.633 1.00 97.06 93 ARG A N 1
ATOM 697 C CA . ARG A 1 93 ? 4.122 -5.338 -12.631 1.00 97.06 93 ARG A CA 1
ATOM 698 C C . ARG A 1 93 ? 5.598 -5.069 -12.935 1.00 97.06 93 ARG A C 1
ATOM 700 O O . ARG A 1 93 ? 5.925 -4.893 -14.109 1.00 97.06 93 ARG A O 1
ATOM 707 N N . GLN A 1 94 ? 6.472 -5.045 -11.929 1.00 95.94 94 GLN A N 1
ATOM 708 C CA . GLN A 1 94 ? 7.921 -4.897 -12.127 1.00 95.94 94 GLN A CA 1
ATOM 709 C C . GLN A 1 94 ? 8.499 -6.060 -12.943 1.00 95.94 94 GLN A C 1
ATOM 711 O O . GLN A 1 94 ? 9.244 -5.839 -13.902 1.00 95.94 94 GLN A O 1
ATOM 716 N N . ASP A 1 95 ? 8.103 -7.292 -12.628 1.00 95.19 95 ASP A N 1
ATOM 717 C CA . ASP A 1 95 ? 8.545 -8.486 -13.350 1.00 95.19 95 ASP A CA 1
ATOM 718 C C . ASP A 1 95 ? 8.069 -8.453 -14.803 1.00 95.19 95 ASP A C 1
ATOM 720 O O . ASP A 1 95 ? 8.848 -8.689 -15.730 1.00 95.19 95 ASP A O 1
ATOM 724 N N . GLN A 1 96 ? 6.811 -8.067 -15.030 1.00 97.00 96 GLN A N 1
ATOM 725 C CA . GLN A 1 96 ? 6.275 -7.905 -16.377 1.00 97.00 96 GLN A CA 1
ATOM 726 C C . GLN A 1 96 ? 7.052 -6.849 -17.177 1.00 97.00 96 GLN A C 1
ATOM 728 O O . GLN A 1 96 ? 7.406 -7.092 -18.333 1.00 97.00 96 GLN A O 1
ATOM 733 N N . GLN A 1 97 ? 7.335 -5.686 -16.585 1.00 96.12 97 GLN A N 1
ATOM 734 C CA . GLN A 1 97 ? 8.131 -4.641 -17.237 1.00 96.12 97 GLN A CA 1
ATOM 735 C C . GLN A 1 97 ? 9.541 -5.139 -17.568 1.00 96.12 97 GLN A C 1
ATOM 737 O O . GLN A 1 97 ? 10.035 -4.912 -18.674 1.00 96.12 97 GLN A O 1
ATOM 742 N N . THR A 1 98 ? 10.153 -5.885 -16.651 1.00 93.38 98 THR A N 1
ATOM 743 C CA . THR A 1 98 ? 11.476 -6.488 -16.841 1.00 93.38 98 THR A CA 1
ATOM 744 C C . THR A 1 98 ? 11.479 -7.480 -18.003 1.00 93.38 98 THR A C 1
ATOM 746 O O . THR A 1 98 ? 12.387 -7.450 -18.837 1.00 93.38 98 THR A O 1
ATOM 749 N N . LEU A 1 99 ? 10.449 -8.323 -18.113 1.00 95.31 99 LEU A N 1
ATOM 750 C CA . LEU A 1 99 ? 10.309 -9.263 -19.226 1.00 95.31 99 LEU A CA 1
ATOM 751 C C . LEU A 1 99 ? 10.185 -8.543 -20.570 1.00 95.31 99 LEU A C 1
ATOM 753 O O . LEU A 1 99 ? 10.866 -8.922 -21.521 1.00 95.31 99 LEU A O 1
ATOM 757 N N . ILE A 1 100 ? 9.374 -7.485 -20.642 1.00 95.44 100 ILE A N 1
ATOM 758 C CA . ILE A 1 100 ? 9.209 -6.687 -21.867 1.00 95.44 100 ILE A CA 1
ATOM 759 C C . ILE A 1 100 ? 10.543 -6.062 -22.286 1.00 95.44 100 ILE A C 1
ATOM 761 O O . ILE A 1 100 ? 10.924 -6.144 -23.455 1.00 95.44 100 ILE A O 1
ATOM 765 N N . LEU A 1 101 ? 11.277 -5.466 -21.343 1.00 93.69 101 LEU A N 1
ATOM 766 C CA . LEU A 1 101 ? 12.584 -4.869 -21.623 1.00 93.69 101 LEU A CA 1
ATOM 767 C C . LEU A 1 101 ? 13.583 -5.910 -22.130 1.00 93.69 101 LEU A C 1
ATOM 769 O O . LEU A 1 101 ? 14.243 -5.682 -23.146 1.00 93.69 101 LEU A O 1
ATOM 773 N N . ARG A 1 102 ? 13.649 -7.068 -21.466 1.00 91.25 102 ARG A N 1
ATOM 774 C CA . ARG A 1 102 ? 14.498 -8.184 -21.891 1.00 91.25 102 ARG A CA 1
ATOM 775 C C . ARG A 1 102 ? 14.143 -8.629 -23.306 1.00 91.25 102 ARG A C 1
ATOM 777 O O . ARG A 1 102 ? 15.046 -8.820 -24.115 1.00 91.25 102 ARG A O 1
ATOM 784 N N . GLU A 1 103 ? 12.857 -8.773 -23.613 1.00 95.06 103 GLU A N 1
ATOM 785 C CA . GLU A 1 103 ? 12.384 -9.198 -24.931 1.00 95.06 103 GLU A CA 1
ATOM 786 C C . GLU A 1 103 ? 12.811 -8.213 -26.024 1.00 95.06 103 GLU A C 1
ATOM 788 O O . GLU A 1 103 ? 13.379 -8.611 -27.042 1.00 95.06 103 GLU A O 1
ATOM 793 N N . ILE A 1 104 ? 12.615 -6.912 -25.795 1.00 94.25 104 ILE A N 1
ATOM 794 C CA . ILE A 1 104 ? 13.042 -5.860 -26.727 1.00 94.25 104 ILE A CA 1
ATOM 795 C C . ILE A 1 104 ? 14.559 -5.916 -26.936 1.00 94.25 104 ILE A C 1
ATOM 797 O O . ILE A 1 104 ? 15.037 -5.837 -28.066 1.00 94.25 104 ILE A O 1
ATOM 801 N N . GLN A 1 105 ? 15.337 -6.105 -25.873 1.00 92.44 105 GLN A N 1
ATOM 802 C CA . GLN A 1 105 ? 16.790 -6.196 -25.992 1.00 92.44 105 GLN A CA 1
ATOM 803 C C . GLN A 1 105 ? 17.246 -7.440 -26.752 1.00 92.44 105 GLN A C 1
ATOM 805 O O . GLN A 1 105 ? 18.189 -7.334 -27.532 1.00 92.44 105 GLN A O 1
ATOM 810 N N . GLN A 1 106 ? 16.576 -8.589 -26.593 1.00 92.31 106 GLN A N 1
ATOM 811 C CA . GLN A 1 106 ? 16.871 -9.777 -27.403 1.00 92.31 106 GLN A CA 1
ATOM 812 C C . GLN A 1 106 ? 16.661 -9.495 -28.893 1.00 92.31 106 GLN A C 1
ATOM 814 O O . GLN A 1 106 ? 17.534 -9.801 -29.707 1.00 92.31 106 GLN A O 1
ATOM 819 N N . HIS A 1 107 ? 15.549 -8.846 -29.247 1.00 94.19 107 HIS A N 1
ATOM 820 C CA . HIS A 1 107 ? 15.261 -8.463 -30.630 1.00 94.19 107 HIS A CA 1
ATOM 821 C C . HIS A 1 107 ? 16.283 -7.474 -31.198 1.00 94.19 107 HIS A C 1
ATOM 823 O O . HIS A 1 107 ? 16.652 -7.561 -32.369 1.00 94.19 107 HIS A O 1
ATOM 829 N N . LEU A 1 108 ? 16.768 -6.552 -30.369 1.00 94.88 108 LEU A N 1
ATOM 830 C CA . LEU A 1 108 ? 17.732 -5.529 -30.767 1.00 94.88 108 LEU A CA 1
ATOM 831 C C . LEU A 1 108 ? 19.200 -5.967 -30.596 1.00 94.88 108 LEU A C 1
ATOM 833 O O . LEU A 1 108 ? 20.100 -5.191 -30.913 1.00 94.88 108 LEU A O 1
ATOM 837 N N . ARG A 1 109 ? 19.458 -7.192 -30.108 1.00 88.31 109 ARG A N 1
ATOM 838 C CA . ARG A 1 109 ? 20.786 -7.677 -29.673 1.00 88.31 109 ARG A CA 1
ATOM 839 C C . ARG A 1 109 ? 21.507 -6.717 -28.715 1.00 88.31 109 ARG A C 1
ATOM 841 O O . ARG A 1 109 ? 22.728 -6.576 -28.760 1.00 88.31 109 ARG A O 1
ATOM 848 N N . LEU A 1 110 ? 20.749 -6.063 -27.844 1.00 86.56 110 LEU A N 1
ATOM 849 C CA . LEU A 1 110 ? 21.278 -5.224 -26.773 1.00 86.56 110 LEU A CA 1
ATOM 850 C C . LEU A 1 110 ? 21.597 -6.084 -25.542 1.00 86.56 110 LEU A C 1
ATOM 852 O O . LEU A 1 110 ? 21.003 -7.144 -25.335 1.00 86.56 110 LEU A O 1
ATOM 856 N N . LEU A 1 111 ? 22.538 -5.626 -24.714 1.00 77.56 111 LEU A N 1
ATOM 857 C CA . LEU A 1 111 ? 22.846 -6.282 -23.443 1.00 77.56 111 LEU A CA 1
ATOM 858 C C . LEU A 1 111 ? 21.625 -6.189 -22.496 1.00 77.56 111 LEU A C 1
ATOM 860 O O . LEU A 1 111 ? 21.017 -5.116 -22.436 1.00 77.56 111 LEU A O 1
ATOM 864 N N . PRO A 1 112 ? 21.264 -7.264 -21.759 1.00 71.38 112 PRO A N 1
ATOM 865 C CA . PRO A 1 112 ? 20.172 -7.238 -20.784 1.00 71.38 112 PRO A CA 1
ATOM 866 C C . PRO A 1 112 ? 20.341 -6.137 -19.725 1.00 71.38 112 PRO A C 1
ATOM 868 O O . PRO A 1 112 ? 21.481 -5.774 -19.422 1.00 71.38 112 PRO A O 1
ATOM 871 N N . PRO A 1 113 ? 19.258 -5.616 -19.113 1.00 70.00 113 PRO A N 1
ATOM 872 C CA . PRO A 1 113 ? 19.364 -4.603 -18.077 1.00 70.00 113 PRO A CA 1
ATOM 873 C C . PRO A 1 113 ? 19.896 -5.287 -16.807 1.00 70.00 113 PRO A C 1
ATOM 875 O O . PRO A 1 113 ? 19.495 -6.408 -16.482 1.00 70.00 113 PRO A O 1
ATOM 878 N N . ALA A 1 114 ? 20.815 -4.643 -16.088 1.00 71.62 114 ALA A N 1
ATOM 879 C CA . ALA A 1 114 ? 21.269 -5.175 -14.807 1.00 71.62 114 ALA A CA 1
ATOM 880 C C . ALA A 1 114 ? 20.080 -5.256 -13.825 1.00 71.62 114 ALA A C 1
ATOM 882 O O . ALA A 1 114 ? 19.222 -4.367 -13.849 1.00 71.62 114 ALA A O 1
ATOM 883 N N . PRO A 1 115 ? 20.002 -6.299 -12.977 1.00 73.00 115 PRO A N 1
ATOM 884 C CA . PRO A 1 115 ? 18.959 -6.385 -11.961 1.00 73.00 115 PRO A CA 1
ATOM 885 C C . PRO A 1 115 ? 19.023 -5.171 -11.018 1.00 73.00 115 PRO A C 1
ATOM 887 O O . PRO A 1 115 ? 20.106 -4.603 -10.832 1.00 73.00 115 PRO A O 1
ATOM 890 N N . PRO A 1 116 ? 17.889 -4.770 -10.413 1.00 67.75 116 PRO A N 1
ATOM 891 C CA . PRO A 1 116 ? 17.872 -3.673 -9.455 1.00 67.75 116 PRO A CA 1
ATOM 892 C C . PRO A 1 116 ? 18.847 -3.980 -8.315 1.00 67.75 116 PRO A C 1
ATOM 894 O O . PRO A 1 116 ? 18.794 -5.046 -7.701 1.00 67.75 116 PRO A O 1
ATOM 897 N N . VAL A 1 117 ? 19.765 -3.048 -8.058 1.00 71.62 117 VAL A N 1
ATOM 898 C CA . VAL A 1 117 ? 20.705 -3.129 -6.938 1.00 71.62 117 VAL A CA 1
ATOM 899 C C . VAL A 1 117 ? 19.913 -3.226 -5.637 1.00 71.62 117 VAL A C 1
ATOM 901 O O . VAL A 1 117 ? 19.121 -2.338 -5.322 1.00 71.62 117 VAL A O 1
ATOM 904 N N . SER A 1 118 ? 20.113 -4.307 -4.877 1.00 72.44 118 SER A N 1
ATOM 905 C CA . SER A 1 118 ? 19.583 -4.379 -3.517 1.00 72.44 118 SER A CA 1
ATOM 906 C C . SER A 1 118 ? 20.194 -3.228 -2.717 1.00 72.44 118 SER A C 1
ATOM 908 O O . SER A 1 118 ? 21.421 -3.078 -2.773 1.00 72.44 118 SER A O 1
ATOM 910 N N . PRO A 1 119 ? 19.408 -2.431 -1.971 1.00 68.12 119 PRO A N 1
ATOM 911 C CA . PRO A 1 119 ? 19.989 -1.459 -1.060 1.00 68.12 119 PRO A CA 1
ATOM 912 C C . PRO A 1 119 ? 20.925 -2.215 -0.117 1.00 68.12 119 PRO A C 1
ATOM 914 O O . PRO A 1 119 ? 20.505 -3.155 0.561 1.00 68.12 119 PRO A O 1
ATOM 917 N N . VAL A 1 120 ? 22.212 -1.857 -0.140 1.00 72.50 120 VAL A N 1
ATOM 918 C CA . VAL A 1 120 ? 23.166 -2.378 0.836 1.00 72.50 120 VAL A CA 1
ATOM 919 C C . VAL A 1 120 ? 22.607 -2.004 2.209 1.00 72.50 120 VAL A C 1
ATOM 921 O O . VAL A 1 120 ? 22.228 -0.843 2.397 1.00 72.50 120 VAL A O 1
ATOM 924 N N . PRO A 1 121 ? 22.459 -2.947 3.153 1.00 59.75 121 PRO A N 1
ATOM 925 C CA . PRO A 1 121 ? 22.110 -2.580 4.509 1.00 59.75 121 PRO A CA 1
ATOM 926 C C . PRO A 1 121 ? 23.222 -1.659 4.994 1.00 59.75 121 PRO A C 1
ATOM 928 O O . PRO A 1 121 ? 24.361 -2.096 5.147 1.00 59.75 121 PRO A O 1
ATOM 931 N N . SER A 1 122 ? 22.923 -0.373 5.162 1.00 70.75 122 SER A N 1
ATOM 932 C CA . SER A 1 122 ? 23.820 0.509 5.891 1.00 70.75 122 SER A CA 1
ATOM 933 C C . SER A 1 122 ? 23.985 -0.108 7.274 1.00 70.75 122 SER A C 1
ATOM 935 O O . SER A 1 122 ? 23.001 -0.265 8.000 1.00 70.75 122 SER A O 1
ATOM 937 N N . GLU A 1 123 ? 25.208 -0.513 7.609 1.00 71.00 123 GLU A N 1
ATOM 938 C CA . GLU A 1 123 ? 25.554 -0.893 8.973 1.00 71.00 123 GLU A CA 1
ATOM 939 C C . GLU A 1 123 ? 25.093 0.248 9.896 1.00 71.00 123 GLU A C 1
ATOM 941 O O . GLU A 1 123 ? 25.321 1.420 9.567 1.00 71.00 123 GLU A O 1
ATOM 946 N N . PRO A 1 124 ? 24.393 -0.037 11.010 1.00 66.06 124 PRO A N 1
ATOM 947 C CA . PRO A 1 124 ? 24.073 1.006 11.964 1.00 66.06 124 PRO A CA 1
ATOM 948 C C . PRO A 1 124 ? 25.401 1.601 12.421 1.00 66.06 124 PRO A C 1
ATOM 950 O O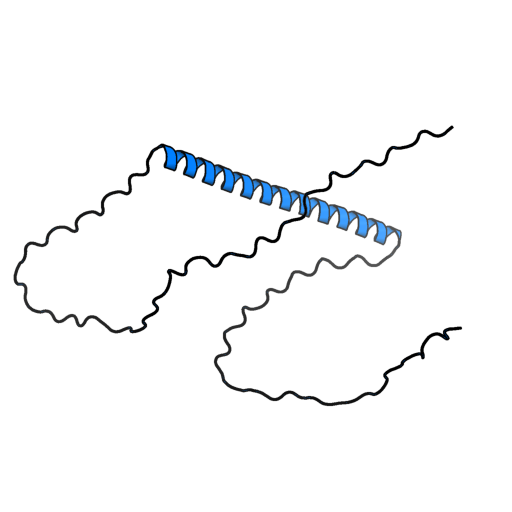 . PRO A 1 124 ? 26.239 0.885 12.965 1.00 66.06 124 PRO A O 1
ATOM 953 N N . PHE A 1 125 ? 25.608 2.893 12.156 1.00 62.66 125 PHE A N 1
ATOM 954 C CA . PHE A 1 125 ? 26.762 3.613 12.672 1.00 62.66 125 PHE A CA 1
ATOM 955 C C . PHE A 1 125 ? 26.760 3.437 14.190 1.00 62.66 125 PHE A C 1
ATOM 957 O O . PHE A 1 125 ? 25.917 3.998 14.894 1.00 62.66 125 PHE A O 1
ATOM 964 N N . ALA A 1 126 ? 27.672 2.603 14.687 1.00 64.12 126 ALA A N 1
ATOM 965 C CA . ALA A 1 126 ? 27.945 2.518 16.105 1.00 64.12 126 ALA A CA 1
ATOM 966 C C . ALA A 1 126 ? 28.347 3.924 16.584 1.00 64.12 126 ALA A C 1
ATOM 968 O O . ALA A 1 126 ? 29.046 4.631 15.848 1.00 64.12 126 ALA A O 1
ATOM 969 N N . PRO A 1 127 ? 27.919 4.363 17.780 1.00 57.38 127 PRO A N 1
ATOM 970 C CA . PRO A 1 127 ? 28.406 5.611 18.345 1.00 57.38 127 PRO A CA 1
ATOM 971 C C . PRO A 1 127 ? 29.929 5.519 18.440 1.00 57.38 127 PRO A C 1
ATOM 973 O O . PRO A 1 127 ? 30.458 4.643 19.123 1.00 57.38 127 PRO A O 1
ATOM 976 N N . ALA A 1 128 ? 30.626 6.376 17.697 1.00 56.41 128 ALA A N 1
ATOM 977 C CA . ALA A 1 128 ? 32.068 6.506 17.781 1.00 56.41 128 ALA A CA 1
ATOM 978 C C . ALA A 1 128 ? 32.411 7.127 19.139 1.00 56.41 128 ALA A C 1
ATOM 980 O O . ALA A 1 128 ? 32.465 8.345 19.289 1.00 56.41 128 ALA A O 1
ATOM 981 N N . ASP A 1 129 ? 32.595 6.277 20.140 1.00 60.84 129 ASP A N 1
ATOM 982 C CA . ASP A 1 129 ? 33.285 6.629 21.373 1.00 60.84 129 ASP A CA 1
ATOM 983 C C . ASP A 1 129 ? 34.791 6.545 21.082 1.00 60.84 129 ASP A C 1
ATOM 985 O O . ASP A 1 129 ? 35.424 5.532 21.352 1.00 60.84 129 ASP A O 1
ATOM 989 N N . ASP A 1 130 ? 35.343 7.559 20.408 1.00 49.78 130 ASP A N 1
ATOM 990 C CA . ASP A 1 130 ? 36.711 8.011 20.679 1.00 49.78 130 ASP A CA 1
ATOM 991 C C . ASP A 1 130 ? 36.982 9.385 20.054 1.00 49.78 130 ASP A C 1
ATOM 993 O O . ASP A 1 130 ? 36.683 9.672 18.891 1.00 49.78 130 ASP A O 1
ATOM 997 N N . VAL A 1 131 ? 37.566 10.257 20.864 1.00 58.78 131 VAL A N 1
ATOM 998 C CA . VAL A 1 131 ? 37.941 11.621 20.512 1.00 58.78 131 VAL A CA 1
ATOM 999 C C . VAL A 1 131 ? 39.167 11.572 19.606 1.00 58.78 131 VAL A C 1
ATOM 1001 O O . VAL A 1 131 ? 40.294 11.407 20.066 1.00 58.78 131 VAL A O 1
ATOM 1004 N N . THR A 1 132 ? 38.992 11.800 18.305 1.00 54.34 132 THR A N 1
ATOM 1005 C CA . THR A 1 132 ? 40.095 12.290 17.466 1.00 54.34 132 THR A CA 1
ATOM 1006 C C . THR A 1 132 ? 39.566 13.144 16.310 1.00 54.34 132 THR A C 1
ATOM 1008 O O . THR A 1 132 ? 39.055 12.599 15.333 1.00 54.34 132 THR A O 1
ATOM 1011 N N . PRO A 1 133 ? 39.690 14.486 16.342 1.00 53.72 133 PRO A N 1
ATOM 1012 C CA . PRO A 1 133 ? 39.523 15.281 15.133 1.00 53.72 133 PRO A CA 1
ATOM 1013 C C . PRO A 1 133 ? 40.751 15.058 14.238 1.00 53.72 133 PRO A C 1
ATOM 1015 O O . PRO A 1 133 ? 41.725 15.810 14.285 1.00 53.72 133 PRO A O 1
ATOM 1018 N N . VAL A 1 134 ? 40.731 13.995 13.432 1.00 51.03 134 VAL A N 1
ATOM 1019 C CA . VAL A 1 134 ? 41.735 13.776 12.385 1.00 51.03 134 VAL A CA 1
ATOM 1020 C C . VAL A 1 134 ? 41.393 14.677 11.199 1.00 51.03 134 VAL A C 1
ATOM 1022 O O . VAL A 1 134 ? 40.603 14.342 10.326 1.00 51.03 134 VAL A O 1
ATOM 1025 N N . VAL A 1 135 ? 41.955 15.881 11.276 1.00 50.97 135 VAL A N 1
ATOM 1026 C CA . VAL A 1 135 ? 42.526 16.708 10.204 1.00 50.97 135 VAL A CA 1
ATOM 1027 C C . VAL A 1 135 ? 42.073 16.369 8.773 1.00 50.97 135 VAL A C 1
ATOM 1029 O O . VAL A 1 135 ? 42.469 15.368 8.184 1.00 50.97 135 VAL A O 1
ATOM 1032 N N . VAL A 1 136 ? 41.330 17.309 8.185 1.00 49.41 136 VAL A N 1
ATOM 1033 C CA . VAL A 1 136 ? 41.111 17.461 6.739 1.00 49.41 136 VAL A CA 1
ATOM 1034 C C . VAL A 1 136 ? 42.439 17.371 5.968 1.00 49.41 136 VAL A C 1
ATOM 1036 O O . VAL A 1 136 ? 43.332 18.172 6.252 1.00 49.41 136 VAL A O 1
ATOM 1039 N N . PRO A 1 137 ? 42.573 16.540 4.917 1.00 44.59 137 PRO A N 1
ATOM 1040 C CA . PRO A 1 137 ? 43.521 16.822 3.856 1.00 44.59 137 PRO A CA 1
ATOM 1041 C C . PRO A 1 137 ? 42.817 17.684 2.802 1.00 44.59 137 PRO A C 1
ATOM 1043 O O . PRO A 1 137 ? 42.043 17.204 1.979 1.00 44.59 137 PRO A O 1
ATOM 1046 N N . SER A 1 138 ? 43.085 18.985 2.849 1.00 50.22 138 SER A N 1
ATOM 1047 C CA . SER A 1 138 ? 42.816 19.912 1.754 1.00 50.22 138 SER A CA 1
ATOM 1048 C C . SER A 1 138 ? 44.133 20.064 1.000 1.00 50.22 138 SER A C 1
ATOM 1050 O O . SER A 1 138 ? 45.026 20.737 1.505 1.00 50.22 138 SER A O 1
ATOM 1052 N N . THR A 1 139 ? 44.295 19.345 -0.117 1.00 47.84 139 THR A N 1
ATOM 1053 C CA . THR A 1 139 ? 45.312 19.518 -1.185 1.00 47.84 139 THR A CA 1
ATOM 1054 C C . THR A 1 139 ? 45.061 18.400 -2.221 1.00 47.84 139 THR A C 1
ATOM 1056 O O . THR A 1 139 ? 44.780 17.277 -1.819 1.00 47.84 139 THR A O 1
ATOM 1059 N N . VAL A 1 140 ? 45.037 18.570 -3.545 1.00 41.88 140 VAL A N 1
ATOM 1060 C CA . VAL A 1 140 ? 45.880 19.365 -4.446 1.00 41.88 140 VAL A CA 1
ATOM 1061 C C . VAL A 1 140 ? 45.059 19.861 -5.646 1.00 41.88 140 VAL A C 1
ATOM 1063 O O . VAL A 1 140 ? 44.131 19.206 -6.111 1.00 41.88 140 VAL A O 1
ATOM 1066 N N . ALA A 1 141 ? 45.479 21.022 -6.141 1.00 50.06 141 ALA A N 1
ATOM 1067 C CA . ALA A 1 141 ? 45.048 21.699 -7.350 1.00 50.06 141 ALA A CA 1
ATOM 1068 C C . ALA A 1 141 ? 45.135 20.861 -8.641 1.00 50.06 141 ALA A C 1
ATOM 1070 O O . ALA A 1 141 ? 46.148 20.222 -8.920 1.00 50.06 141 ALA A O 1
ATOM 1071 N N . ALA A 1 142 ? 44.122 21.011 -9.490 1.00 45.75 142 ALA A N 1
ATOM 1072 C CA . ALA A 1 142 ? 44.286 21.062 -10.936 1.00 45.75 142 ALA A CA 1
ATOM 1073 C C . ALA A 1 142 ? 43.369 22.181 -11.438 1.00 45.75 142 ALA A C 1
ATOM 1075 O O . ALA A 1 142 ? 42.156 22.147 -11.237 1.00 45.75 142 ALA A O 1
ATOM 1076 N N . GLU A 1 143 ? 43.982 23.215 -11.996 1.00 52.03 143 GLU A N 1
ATOM 1077 C CA . GLU A 1 143 ? 43.295 24.284 -12.698 1.00 52.03 143 GLU A CA 1
ATOM 1078 C C . GLU A 1 143 ? 42.606 23.722 -13.945 1.00 52.03 143 GLU A C 1
ATOM 1080 O O . GLU A 1 143 ? 43.253 23.036 -14.731 1.00 52.03 143 GLU A O 1
ATOM 1085 N N . ASP A 1 144 ? 41.315 24.013 -14.106 1.00 47.97 144 ASP A N 1
ATOM 1086 C CA . ASP A 1 144 ? 40.740 24.543 -15.350 1.00 47.97 144 ASP A CA 1
ATOM 1087 C C . ASP A 1 144 ? 39.270 24.935 -15.096 1.00 47.97 144 ASP A C 1
ATOM 1089 O O . ASP A 1 144 ? 38.367 24.106 -15.243 1.00 47.97 144 ASP A O 1
ATOM 1093 N N . PRO A 1 145 ? 38.964 26.179 -14.684 1.00 48.41 145 PRO A N 1
ATOM 1094 C CA . PRO A 1 145 ? 37.639 26.715 -14.925 1.00 48.41 145 PRO A CA 1
ATOM 1095 C C . PRO A 1 145 ? 37.557 27.046 -16.420 1.00 48.41 145 PRO A C 1
ATOM 1097 O O . PRO A 1 145 ? 37.762 28.194 -16.817 1.00 48.41 145 PRO A O 1
ATOM 110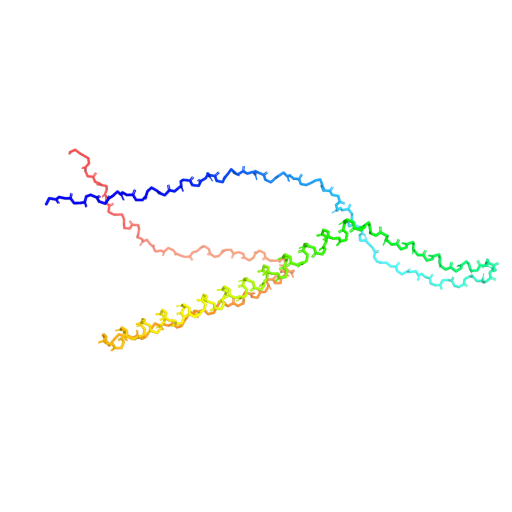0 N N . SER A 1 146 ? 37.263 26.043 -17.251 1.00 58.19 146 SER A N 1
ATOM 1101 C CA . SER A 1 146 ? 36.907 26.251 -18.657 1.00 58.19 146 SER A CA 1
ATOM 1102 C C . SER A 1 146 ? 35.547 26.952 -18.721 1.00 58.19 146 SER A C 1
ATOM 1104 O O . SER A 1 146 ? 34.497 26.341 -18.915 1.00 58.19 146 SER A O 1
ATOM 1106 N N . TYR A 1 147 ? 35.557 28.256 -18.467 1.00 59.06 147 TYR A N 1
ATOM 1107 C CA . TYR A 1 147 ? 34.486 29.164 -18.842 1.00 59.06 147 TYR A CA 1
ATOM 1108 C C . TYR A 1 147 ? 34.550 29.364 -20.360 1.00 59.06 147 TYR A C 1
ATOM 1110 O O . TYR A 1 147 ? 35.582 29.819 -20.860 1.00 59.06 147 TYR A O 1
ATOM 1118 N N . PRO A 1 148 ? 33.464 29.153 -21.116 1.00 69.12 148 PRO A N 1
ATOM 1119 C CA . PRO A 1 148 ? 33.211 29.990 -22.272 1.00 69.12 148 PRO A CA 1
ATOM 1120 C C . PRO A 1 148 ? 32.665 31.360 -21.806 1.00 69.12 148 PRO A C 1
ATOM 1122 O O . PRO A 1 148 ? 31.898 31.420 -20.841 1.00 69.12 148 PRO A O 1
ATOM 1125 N N . PRO A 1 149 ? 33.077 32.462 -22.457 1.00 64.44 149 PRO A N 1
ATOM 1126 C CA . PRO A 1 149 ? 32.625 33.813 -22.141 1.00 64.44 149 PRO A CA 1
ATOM 1127 C C . PRO A 1 149 ? 31.157 34.040 -22.532 1.00 64.44 149 PRO A C 1
ATOM 1129 O O . PRO A 1 149 ? 30.598 33.337 -23.372 1.00 64.44 149 PRO A O 1
ATOM 1132 N N . GLU A 1 150 ? 30.566 35.046 -21.893 1.00 63.00 150 GLU A N 1
ATOM 1133 C CA . GLU A 1 150 ? 29.158 35.440 -21.966 1.00 63.00 150 GLU A CA 1
ATOM 1134 C C . GLU A 1 150 ? 28.680 35.820 -23.382 1.00 63.00 150 GLU A C 1
ATOM 1136 O O . GLU A 1 150 ? 29.457 36.271 -24.228 1.00 63.00 150 GLU A O 1
ATOM 1141 N N . GLU A 1 151 ? 27.375 35.645 -23.625 1.00 56.56 151 GLU A N 1
ATOM 1142 C CA . GLU A 1 151 ? 26.675 36.083 -24.838 1.00 56.56 151 GLU A CA 1
ATOM 1143 C C . GLU A 1 151 ? 26.874 37.588 -25.100 1.00 56.56 151 GLU A C 1
ATOM 1145 O O . GLU A 1 151 ? 26.726 38.399 -24.179 1.00 56.56 151 GLU A O 1
ATOM 1150 N N . PRO A 1 152 ? 27.111 38.021 -26.353 1.00 63.91 152 PRO A N 1
ATOM 1151 C CA . PRO A 1 152 ? 26.994 39.428 -26.689 1.00 63.91 152 PRO A CA 1
ATOM 1152 C C . PRO A 1 152 ? 25.521 39.850 -26.670 1.00 63.91 152 PRO A C 1
ATOM 1154 O O . PRO A 1 152 ? 24.722 39.520 -27.545 1.00 63.91 152 PRO A O 1
ATOM 1157 N N . THR A 1 153 ? 25.191 40.628 -25.645 1.00 57.94 153 THR A N 1
ATOM 1158 C CA . THR A 1 153 ? 24.085 41.582 -25.660 1.00 57.94 153 THR A CA 1
ATOM 1159 C C . THR A 1 153 ? 24.365 42.670 -26.706 1.00 57.94 153 THR A C 1
ATOM 1161 O O . THR A 1 153 ? 25.403 43.323 -26.629 1.00 57.94 153 THR A O 1
ATOM 1164 N N . THR A 1 154 ? 23.366 42.915 -27.569 1.00 60.00 154 THR A N 1
ATOM 1165 C CA . THR A 1 154 ? 23.215 44.007 -28.568 1.00 60.00 154 THR A CA 1
ATOM 1166 C C . THR A 1 154 ? 23.928 43.853 -29.909 1.00 60.00 154 THR A C 1
ATOM 1168 O O . THR A 1 154 ? 25.174 43.827 -29.955 1.00 60.00 154 THR A O 1
#

pLDDT: mean 70.8, std 19.29, range [41.88, 98.75]

Organism: Vitis vinifera (NCBI:txid29760)

Radius of gyration: 34.27 Å; chains: 1; bounding box: 64×54×104 Å